Protein AF-A0AAV3YTJ8-F1 (afdb_monomer)

Radius of gyration: 30.74 Å; Cα contacts (8 Å, |Δi|>4): 69; chains: 1; bounding box: 62×24×95 Å

Sequence (81 aa):
MGLSLDVKKTECMVISKKSSNPNLVRKGEEMKHVSKFKYLGYLITSDGRCTNKVPDDDDDDDDDVDDDDDDDDELFRMNCA

Foldseek 3Di:
DDDDDDQVPDADAAADPDDDDDQDADPNDTHHYDQWDDDPQWIAGSPRDTDDGDPPPPPPPPPPPPDDPPPDDDPPPDDDD

Structure (mmCIF, N/CA/C/O backbone):
data_AF-A0AAV3YTJ8-F1
#
_entry.id   AF-A0AAV3YTJ8-F1
#
loop_
_atom_site.group_PDB
_atom_site.id
_atom_site.type_symbol
_atom_site.label_atom_id
_atom_site.label_alt_id
_atom_site.label_comp_id
_atom_site.label_asym_id
_atom_site.label_entity_id
_atom_site.label_seq_id
_atom_site.pdbx_PDB_ins_code
_atom_site.Cartn_x
_atom_site.Cartn_y
_atom_site.Cartn_z
_atom_site.occupancy
_atom_site.B_iso_or_equiv
_atom_site.auth_seq_id
_atom_site.auth_comp_id
_atom_site.auth_asym_id
_atom_site.auth_atom_id
_atom_site.pdbx_PDB_model_num
ATOM 1 N N . MET A 1 1 ? -23.607 -2.432 -8.790 1.00 60.94 1 MET A N 1
ATOM 2 C CA . MET A 1 1 ? -22.230 -2.972 -8.853 1.00 60.94 1 MET A CA 1
ATOM 3 C C . MET A 1 1 ? -21.506 -2.521 -7.594 1.00 60.94 1 MET A C 1
ATOM 5 O O . MET A 1 1 ? -21.534 -1.330 -7.317 1.00 60.94 1 MET A O 1
ATOM 9 N N . GLY A 1 2 ? -20.959 -3.440 -6.797 1.00 86.94 2 GLY A N 1
ATOM 10 C CA . GLY A 1 2 ? -20.229 -3.115 -5.566 1.00 86.94 2 GLY A CA 1
ATOM 11 C C . GLY A 1 2 ? -18.794 -3.616 -5.664 1.00 86.94 2 GLY A C 1
ATOM 12 O O . GLY A 1 2 ? -18.581 -4.761 -6.050 1.00 86.94 2 GLY A O 1
ATOM 13 N N . LEU A 1 3 ? -17.822 -2.764 -5.345 1.00 89.94 3 LEU A N 1
ATOM 14 C CA . LEU A 1 3 ? -16.419 -3.163 -5.260 1.00 89.94 3 LEU A CA 1
ATOM 15 C C . LEU A 1 3 ? -16.167 -3.878 -3.928 1.00 89.94 3 LEU A C 1
ATOM 17 O O . LEU A 1 3 ? -16.684 -3.472 -2.885 1.00 89.94 3 LEU A O 1
ATOM 21 N N . SER A 1 4 ? -15.353 -4.932 -3.956 1.00 87.62 4 SER A N 1
ATOM 22 C CA . SER A 1 4 ? -14.949 -5.676 -2.765 1.00 87.62 4 SER A CA 1
ATOM 23 C C . SER A 1 4 ? -13.435 -5.797 -2.698 1.00 87.62 4 SER A C 1
ATOM 25 O O . SER A 1 4 ? -12.799 -6.198 -3.665 1.00 87.62 4 SER A O 1
ATOM 27 N N . LEU A 1 5 ? -12.875 -5.497 -1.533 1.00 86.81 5 LEU A N 1
ATOM 28 C CA . LEU A 1 5 ? -11.444 -5.599 -1.273 1.00 86.81 5 LEU A CA 1
ATOM 29 C C . LEU A 1 5 ? -11.071 -7.046 -0.896 1.00 86.81 5 LEU A C 1
ATOM 31 O O . LEU A 1 5 ? -11.846 -7.711 -0.201 1.00 86.81 5 LEU A O 1
ATOM 35 N N . ASP A 1 6 ? -9.912 -7.530 -1.333 1.00 89.50 6 ASP A N 1
ATOM 36 C CA . ASP A 1 6 ? -9.362 -8.840 -0.953 1.00 89.50 6 ASP A CA 1
ATOM 37 C C . ASP A 1 6 ? -8.345 -8.643 0.177 1.00 89.50 6 ASP A C 1
ATOM 39 O O . ASP A 1 6 ? -7.279 -8.067 -0.030 1.00 89.50 6 ASP A O 1
ATOM 43 N N . VAL A 1 7 ? -8.688 -9.087 1.387 1.00 87.12 7 VAL A N 1
ATOM 44 C CA . VAL A 1 7 ? -7.897 -8.829 2.603 1.00 87.12 7 VAL A CA 1
ATOM 45 C C . VAL A 1 7 ? -6.526 -9.509 2.540 1.00 87.12 7 VAL A C 1
ATOM 47 O O . VAL A 1 7 ? -5.557 -8.961 3.051 1.00 87.12 7 VAL A O 1
ATOM 50 N N . LYS A 1 8 ? -6.409 -10.651 1.851 1.00 87.62 8 LYS A N 1
ATOM 51 C CA . LYS A 1 8 ? -5.159 -11.429 1.800 1.00 87.62 8 LYS A CA 1
ATOM 52 C C . LYS A 1 8 ? -4.111 -10.819 0.878 1.00 87.62 8 LYS A C 1
ATOM 54 O O . LYS A 1 8 ? -2.922 -11.031 1.082 1.00 87.62 8 LYS A O 1
ATOM 59 N N . LYS A 1 9 ? -4.556 -10.086 -0.144 1.00 89.94 9 LYS A N 1
ATOM 60 C CA . LYS A 1 9 ? -3.682 -9.409 -1.114 1.00 89.94 9 LYS A CA 1
ATOM 61 C C . LYS A 1 9 ? -3.436 -7.945 -0.777 1.00 89.94 9 LYS A C 1
ATOM 63 O O . LYS A 1 9 ? -2.536 -7.339 -1.346 1.00 89.94 9 LYS A O 1
ATOM 68 N N . THR A 1 10 ? -4.262 -7.367 0.089 1.00 90.56 10 THR A N 1
ATOM 69 C CA . THR A 1 10 ? -4.196 -5.939 0.385 1.00 90.56 10 THR A CA 1
ATOM 70 C C . THR A 1 10 ? -3.328 -5.693 1.608 1.00 90.56 10 THR A C 1
ATOM 72 O O . THR A 1 10 ? -3.583 -6.222 2.687 1.00 90.56 10 THR A O 1
ATOM 75 N N . GLU A 1 11 ? -2.337 -4.829 1.441 1.00 90.50 11 GLU A N 1
ATOM 76 C CA . GLU A 1 11 ? -1.502 -4.312 2.520 1.00 90.5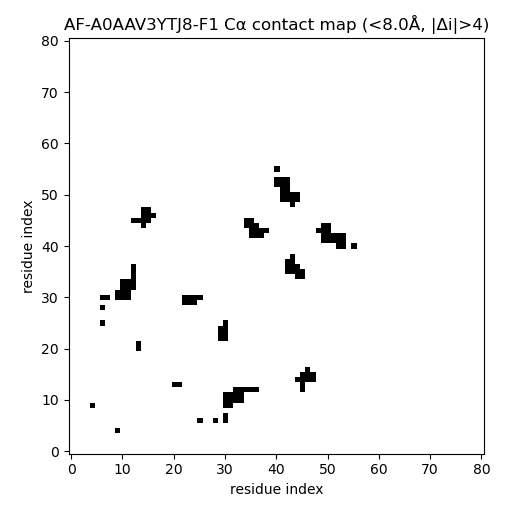0 11 GLU A CA 1
ATOM 77 C C . GLU A 1 11 ? -1.939 -2.883 2.874 1.00 90.50 11 GLU A C 1
ATOM 79 O O . GLU A 1 11 ? -2.464 -2.146 2.036 1.00 90.50 11 GLU A O 1
ATOM 84 N N . CYS A 1 12 ? -1.740 -2.482 4.127 1.00 89.19 12 CYS A N 1
ATOM 85 C CA . CYS A 1 12 ? -2.082 -1.154 4.625 1.00 89.19 12 CYS A CA 1
ATOM 86 C C . CYS A 1 12 ? -0.846 -0.401 5.104 1.00 89.19 12 CYS A C 1
ATOM 88 O O . CYS A 1 12 ? 0.058 -0.970 5.709 1.00 89.19 12 CYS A O 1
ATOM 90 N N . MET 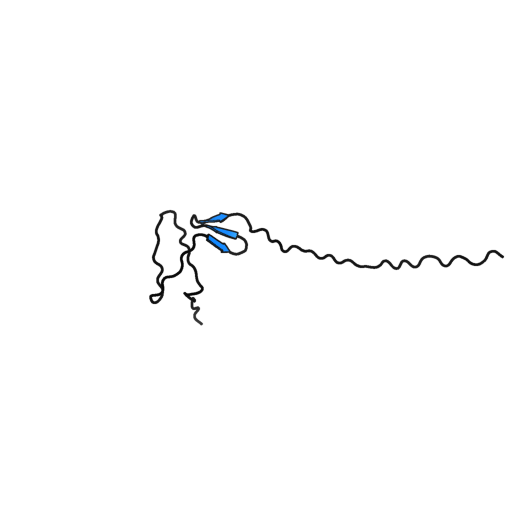A 1 13 ? -0.847 0.914 4.906 1.00 89.50 13 MET A N 1
ATOM 91 C CA . MET A 1 13 ? 0.125 1.815 5.513 1.00 89.50 13 MET A CA 1
ATOM 92 C C . MET A 1 13 ? -0.606 2.971 6.178 1.00 89.50 13 MET A C 1
ATOM 94 O O . MET A 1 13 ? -1.573 3.510 5.641 1.00 89.50 13 MET A O 1
ATOM 98 N N . VAL A 1 14 ? -0.129 3.358 7.356 1.00 86.56 14 VAL A N 1
ATOM 99 C CA . VAL A 1 14 ? -0.697 4.455 8.135 1.00 86.56 14 VAL A CA 1
ATOM 100 C C . VAL A 1 14 ? 0.223 5.653 7.994 1.00 86.56 14 VAL A C 1
ATOM 102 O O . VAL A 1 14 ? 1.386 5.600 8.386 1.00 86.56 14 VAL A O 1
ATOM 105 N N . ILE A 1 15 ? -0.312 6.732 7.430 1.00 85.50 15 ILE A N 1
ATOM 106 C CA . ILE A 1 15 ? 0.405 7.996 7.269 1.00 85.50 15 ILE A CA 1
ATOM 107 C C . ILE A 1 15 ? -0.082 8.940 8.363 1.00 85.50 15 ILE A C 1
ATOM 109 O O . ILE A 1 15 ? -1.195 9.461 8.306 1.00 85.50 15 ILE A O 1
ATOM 113 N N . SER A 1 16 ? 0.736 9.138 9.394 1.00 80.62 16 SER A N 1
ATOM 114 C CA . SER A 1 16 ? 0.392 10.004 10.520 1.00 80.62 16 SER A CA 1
ATOM 115 C C . SER A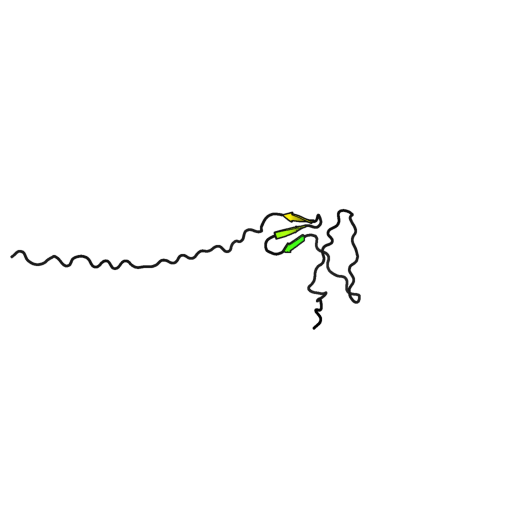 1 16 ? 1.639 10.618 11.142 1.00 80.62 16 SER A C 1
ATOM 117 O O . SER A 1 16 ? 2.636 9.943 11.376 1.00 80.62 16 SER A O 1
ATOM 119 N N . LYS A 1 17 ? 1.555 11.907 11.496 1.00 74.25 17 LYS A N 1
ATOM 120 C CA . LYS A 1 17 ? 2.593 12.592 12.290 1.00 74.25 17 LYS A CA 1
ATOM 121 C C . LYS A 1 17 ? 2.650 12.102 13.741 1.00 74.25 17 LYS A C 1
ATOM 123 O O . LYS A 1 17 ? 3.643 12.322 14.423 1.00 74.25 17 LYS A O 1
ATOM 128 N N . LYS A 1 18 ? 1.573 11.481 14.227 1.00 76.50 18 LYS A N 1
ATOM 129 C CA . LYS A 1 18 ? 1.487 10.868 15.557 1.00 76.50 18 LYS A CA 1
ATOM 130 C C . LYS A 1 18 ? 1.578 9.361 15.363 1.00 76.50 18 LYS A C 1
ATOM 132 O O . LYS A 1 18 ? 0.752 8.813 14.635 1.00 76.50 18 LYS A O 1
ATOM 137 N N . SER A 1 19 ? 2.555 8.704 15.981 1.00 64.88 19 SER A N 1
ATOM 138 C CA . SER A 1 19 ? 2.733 7.256 15.866 1.00 64.88 19 SER A CA 1
ATOM 139 C C . SER A 1 19 ? 1.557 6.526 16.521 1.00 64.88 19 SER A C 1
ATOM 141 O O . SER A 1 19 ? 1.565 6.260 17.723 1.00 64.88 19 SER A O 1
ATOM 143 N N . SER A 1 20 ? 0.521 6.231 15.744 1.00 67.75 20 SER A N 1
ATOM 144 C CA . SER A 1 20 ? -0.501 5.260 16.105 1.00 67.75 20 SER A CA 1
ATOM 145 C C . SER A 1 20 ? -0.357 4.058 15.181 1.00 67.75 20 SER A C 1
ATOM 147 O O . SER A 1 20 ? -0.215 4.207 13.970 1.00 67.75 20 SER A O 1
ATOM 149 N N . ASN A 1 21 ? -0.380 2.865 15.770 1.00 68.88 21 ASN A N 1
ATOM 150 C CA . ASN A 1 21 ? -0.485 1.604 15.047 1.00 68.88 21 ASN A CA 1
ATOM 151 C C . ASN A 1 21 ? -1.947 1.147 15.151 1.00 68.88 21 ASN A C 1
ATOM 153 O O . ASN A 1 21 ? -2.272 0.393 16.069 1.00 68.88 21 ASN A O 1
ATOM 157 N N . PRO A 1 22 ? -2.867 1.669 14.318 1.00 76.56 22 PRO A N 1
ATOM 158 C CA . PRO A 1 22 ? -4.241 1.187 14.317 1.00 76.56 22 PRO A CA 1
ATOM 159 C C . PRO A 1 22 ? -4.246 -0.291 13.933 1.00 76.56 22 PRO A C 1
ATOM 161 O O . PRO A 1 22 ? -3.600 -0.666 12.964 1.00 76.56 22 PRO A O 1
ATOM 164 N N . ASN A 1 23 ? -4.969 -1.132 14.668 1.00 80.31 23 ASN A N 1
ATOM 165 C CA . ASN A 1 23 ? -5.141 -2.520 14.257 1.00 80.31 23 ASN A CA 1
ATOM 166 C C . ASN A 1 23 ? -6.286 -2.586 13.231 1.00 80.31 23 ASN A C 1
ATOM 168 O O . ASN A 1 23 ? -7.458 -2.453 13.594 1.00 80.31 23 ASN A O 1
ATOM 172 N N . LEU A 1 24 ? -5.950 -2.678 11.940 1.00 83.12 24 LEU A N 1
ATOM 173 C CA . LEU A 1 24 ? -6.924 -2.746 10.848 1.00 83.12 24 LEU A CA 1
ATOM 174 C C . LEU A 1 24 ? -7.408 -4.186 10.685 1.00 83.12 24 LEU A C 1
ATOM 176 O O . LEU A 1 24 ? -6.717 -5.039 10.132 1.00 83.12 24 LEU A O 1
ATOM 180 N N . VAL A 1 25 ? -8.629 -4.435 11.157 1.00 85.38 25 VAL A N 1
ATOM 181 C CA . VAL A 1 25 ? -9.270 -5.750 11.101 1.00 85.38 25 VAL A CA 1
ATOM 182 C C . VAL A 1 25 ? -10.477 -5.684 10.177 1.00 85.38 25 VAL A C 1
ATOM 184 O O . VAL A 1 25 ? -11.378 -4.863 10.368 1.00 85.38 25 VAL A O 1
ATOM 187 N N . ARG A 1 26 ? -10.549 -6.582 9.193 1.00 81.31 26 ARG A N 1
ATOM 188 C CA . ARG A 1 26 ? -11.732 -6.742 8.340 1.00 81.31 26 ARG A CA 1
ATOM 189 C C 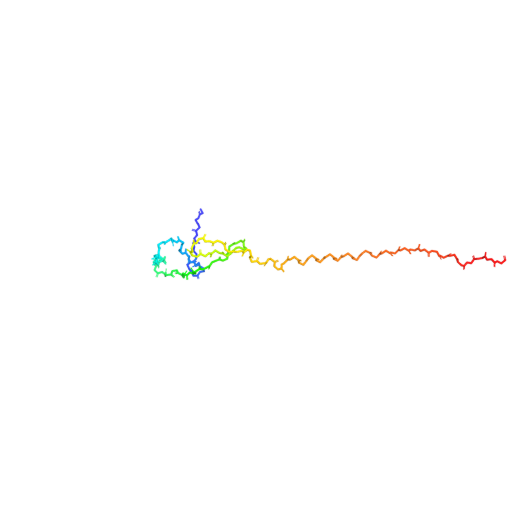. ARG A 1 26 ? -12.239 -8.171 8.433 1.00 81.31 26 ARG A C 1
ATOM 191 O O . ARG A 1 26 ? -11.533 -9.109 8.103 1.00 81.31 26 ARG A O 1
ATOM 198 N N . LYS A 1 27 ? -13.496 -8.331 8.865 1.00 82.25 27 LYS A N 1
ATOM 199 C CA . LYS A 1 27 ? -14.139 -9.647 9.067 1.00 82.25 27 LYS A CA 1
ATOM 200 C C . LYS A 1 27 ? -13.336 -10.599 9.979 1.00 82.25 27 LYS A C 1
ATOM 202 O O . LYS A 1 27 ? -13.395 -11.807 9.798 1.00 82.25 27 LYS A O 1
ATOM 207 N N . GLY A 1 28 ? -12.604 -10.055 10.952 1.00 83.25 28 GLY A N 1
ATOM 208 C CA . GLY A 1 28 ? -11.765 -10.833 11.871 1.00 83.25 28 GLY A CA 1
ATOM 209 C C . GLY A 1 28 ? -10.367 -11.173 11.345 1.00 83.25 28 GLY A C 1
ATOM 210 O O . GLY A 1 28 ? -9.573 -11.713 12.104 1.00 83.25 28 GLY A O 1
ATOM 211 N N . GLU A 1 29 ? -10.042 -10.834 10.093 1.00 85.50 29 GLU A N 1
ATOM 212 C CA . GLU A 1 29 ? -8.684 -10.952 9.554 1.00 85.50 29 GLU A CA 1
ATOM 213 C C . GLU A 1 29 ? -7.931 -9.627 9.738 1.00 85.50 29 GLU A C 1
ATOM 215 O O . GLU A 1 29 ? -8.424 -8.559 9.355 1.00 85.50 29 GLU A O 1
ATOM 220 N N . GLU A 1 30 ? -6.745 -9.700 10.343 1.00 86.75 30 GLU A N 1
ATOM 221 C CA . GLU A 1 30 ? -5.819 -8.571 10.445 1.00 86.75 30 GLU A CA 1
ATOM 222 C C . GLU A 1 30 ? -5.171 -8.301 9.087 1.00 86.75 30 GLU A C 1
ATOM 224 O O . GLU A 1 30 ? -4.710 -9.211 8.393 1.00 86.75 30 GLU A O 1
ATOM 229 N N . MET A 1 31 ? -5.136 -7.030 8.703 1.00 89.38 31 MET A N 1
ATOM 230 C CA . MET A 1 31 ? -4.458 -6.600 7.491 1.00 89.38 31 MET A CA 1
ATOM 231 C C . MET A 1 31 ? -2.969 -6.409 7.743 1.00 89.38 31 MET A C 1
ATOM 233 O O . MET A 1 31 ? -2.553 -5.845 8.754 1.00 89.38 31 MET A O 1
ATOM 237 N N . LYS A 1 32 ? -2.148 -6.831 6.780 1.00 88.88 32 LYS A N 1
ATOM 238 C CA . LYS A 1 32 ? -0.700 -6.659 6.867 1.00 88.88 32 LYS A CA 1
ATOM 239 C C . LYS A 1 32 ? -0.335 -5.181 6.776 1.00 88.88 32 LYS A C 1
ATOM 241 O O . LYS A 1 32 ? -0.744 -4.488 5.847 1.00 88.88 32 LYS A O 1
ATOM 246 N N . HIS A 1 33 ? 0.471 -4.720 7.725 1.00 89.94 33 HIS A N 1
ATOM 247 C CA . HIS A 1 33 ? 0.986 -3.359 7.750 1.00 89.94 33 HIS A CA 1
ATOM 248 C C . HIS A 1 33 ? 2.362 -3.272 7.088 1.00 89.94 33 HIS A C 1
ATOM 250 O O . HIS A 1 33 ? 3.251 -4.074 7.379 1.00 89.94 33 HIS A O 1
ATOM 256 N N . VAL A 1 34 ? 2.550 -2.274 6.229 1.00 88.88 34 VAL A N 1
ATOM 257 C CA . VAL A 1 34 ? 3.822 -1.980 5.558 1.00 88.88 34 VAL A CA 1
ATOM 258 C C . VAL A 1 34 ? 4.296 -0.567 5.878 1.00 88.88 34 VAL A C 1
ATOM 260 O O . VAL A 1 34 ? 3.510 0.304 6.241 1.00 88.88 34 VAL A O 1
ATOM 263 N N . SER A 1 35 ? 5.606 -0.346 5.769 1.00 86.31 35 SER A N 1
ATOM 264 C CA . SER A 1 35 ? 6.251 0.947 6.039 1.00 86.31 35 SER A CA 1
ATOM 265 C C . SER A 1 35 ? 6.503 1.781 4.782 1.00 86.31 35 SER A C 1
ATOM 267 O O . SER A 1 35 ? 6.777 2.980 4.891 1.00 86.31 35 SER A O 1
ATOM 269 N N . LYS A 1 36 ? 6.443 1.148 3.603 1.00 88.31 36 LYS A N 1
ATOM 270 C CA . LYS A 1 36 ? 6.658 1.769 2.294 1.00 88.31 36 LYS A CA 1
ATOM 271 C C . LYS A 1 36 ? 5.791 1.087 1.240 1.00 88.31 36 LYS A C 1
ATOM 273 O O . LYS A 1 36 ? 5.585 -0.122 1.325 1.00 88.31 36 LYS A O 1
ATOM 278 N N . PHE A 1 37 ? 5.349 1.834 0.233 1.00 89.31 37 PHE A N 1
ATOM 279 C CA . PHE A 1 37 ? 4.644 1.278 -0.923 1.00 89.31 37 PHE A CA 1
ATOM 280 C C . PHE A 1 37 ? 5.119 1.909 -2.236 1.00 89.31 37 PHE A C 1
ATOM 282 O O . PHE A 1 37 ? 5.430 3.100 -2.274 1.00 89.31 37 PHE A O 1
ATOM 289 N N . LYS A 1 38 ? 5.186 1.109 -3.310 1.00 87.94 38 LYS A N 1
ATOM 290 C CA . LYS A 1 38 ? 5.437 1.603 -4.673 1.00 87.94 38 LYS A CA 1
ATOM 291 C C . LYS A 1 38 ? 4.100 1.978 -5.303 1.00 87.94 38 LYS A C 1
ATOM 293 O O . LYS A 1 38 ? 3.177 1.167 -5.316 1.00 87.94 38 LYS A O 1
ATOM 298 N N . TYR A 1 39 ? 4.001 3.187 -5.834 1.00 86.56 39 TYR A N 1
ATOM 299 C CA . TYR A 1 39 ? 2.810 3.661 -6.524 1.00 86.56 39 TYR A CA 1
ATOM 300 C C . TYR A 1 39 ? 3.209 4.558 -7.686 1.00 86.56 39 TYR A C 1
ATOM 302 O O . TYR A 1 39 ? 3.852 5.584 -7.479 1.00 86.56 39 TYR A O 1
ATOM 310 N N . LEU A 1 40 ? 2.837 4.146 -8.901 1.00 87.88 40 LEU A N 1
ATOM 311 C CA . LEU A 1 40 ? 3.091 4.892 -10.140 1.00 87.88 40 LEU A CA 1
ATOM 312 C C . LEU A 1 40 ? 4.559 5.347 -10.287 1.00 87.88 40 LEU A C 1
ATOM 314 O O . LEU A 1 40 ? 4.824 6.509 -10.563 1.00 87.88 40 LEU A O 1
ATOM 318 N N . GLY A 1 41 ? 5.515 4.450 -10.024 1.00 84.19 41 GLY A N 1
ATOM 319 C CA . GLY A 1 41 ? 6.954 4.751 -10.131 1.00 84.19 41 GLY A CA 1
ATOM 320 C C . GLY A 1 41 ? 7.568 5.474 -8.923 1.00 84.19 41 GLY A C 1
ATOM 321 O O . GLY A 1 41 ? 8.789 5.587 -8.831 1.00 84.19 41 GLY A O 1
ATOM 322 N N . TYR A 1 42 ? 6.759 5.893 -7.948 1.00 86.25 42 TYR A N 1
ATOM 323 C CA . TYR A 1 42 ? 7.231 6.541 -6.724 1.00 86.25 42 TYR A CA 1
ATOM 324 C C . TYR A 1 42 ? 7.220 5.593 -5.533 1.00 86.25 42 TYR A C 1
ATOM 326 O O . TYR A 1 42 ? 6.377 4.699 -5.431 1.00 86.25 42 TYR A O 1
ATOM 334 N N . LEU A 1 43 ? 8.135 5.829 -4.595 1.00 89.69 43 LEU A N 1
ATOM 335 C CA . LEU A 1 43 ? 8.145 5.161 -3.301 1.00 89.69 43 LEU A CA 1
ATOM 336 C C . LEU A 1 43 ? 7.564 6.101 -2.245 1.00 89.69 43 LEU A C 1
ATOM 338 O O . LEU A 1 43 ? 8.111 7.176 -1.996 1.00 89.69 43 LEU A O 1
ATOM 342 N N . ILE A 1 44 ? 6.466 5.685 -1.620 1.00 89.44 44 ILE A N 1
ATOM 343 C CA . ILE A 1 44 ? 5.766 6.469 -0.602 1.00 89.44 44 ILE A CA 1
ATOM 344 C C . ILE A 1 44 ? 6.059 5.875 0.772 1.00 89.44 44 ILE A C 1
ATOM 346 O O . ILE A 1 44 ? 5.954 4.663 0.977 1.00 89.44 44 ILE A O 1
ATOM 350 N N . THR A 1 45 ? 6.441 6.737 1.712 1.00 87.94 45 THR A N 1
ATOM 351 C CA . THR A 1 45 ? 6.862 6.374 3.070 1.00 87.94 45 THR A CA 1
ATOM 352 C C . THR A 1 45 ? 5.833 6.790 4.127 1.00 87.94 45 THR A C 1
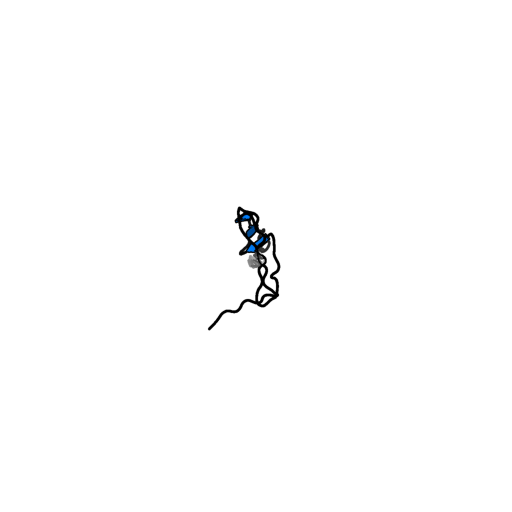ATOM 354 O O . THR A 1 45 ? 4.965 7.630 3.892 1.00 87.94 45 THR A O 1
ATOM 357 N N . SER A 1 46 ? 5.907 6.191 5.319 1.00 83.56 46 SER A N 1
ATOM 358 C CA . SER A 1 46 ? 4.959 6.410 6.429 1.00 83.56 46 SER A CA 1
ATOM 359 C C . SER A 1 46 ? 4.891 7.851 6.959 1.00 83.56 46 SER A C 1
ATOM 361 O O . SER A 1 46 ? 3.923 8.233 7.613 1.00 83.56 46 SER A O 1
ATOM 363 N N . ASP A 1 47 ? 5.906 8.669 6.686 1.00 83.25 47 ASP A N 1
ATOM 364 C CA . ASP A 1 47 ? 5.920 10.110 6.966 1.00 83.25 47 ASP A CA 1
ATOM 365 C C . ASP A 1 47 ? 5.163 10.939 5.907 1.00 83.25 47 ASP A C 1
ATOM 367 O O . ASP A 1 47 ? 5.080 12.164 6.021 1.00 83.25 47 ASP A O 1
ATOM 371 N N . GLY A 1 48 ? 4.594 10.277 4.894 1.00 79.06 48 GLY A N 1
ATOM 372 C CA . GLY A 1 48 ? 3.852 10.887 3.795 1.00 79.06 48 GLY A CA 1
ATOM 373 C C . GLY A 1 48 ? 4.742 11.524 2.733 1.00 79.06 48 GLY A C 1
ATOM 374 O O . GLY A 1 48 ? 4.233 12.263 1.892 1.00 79.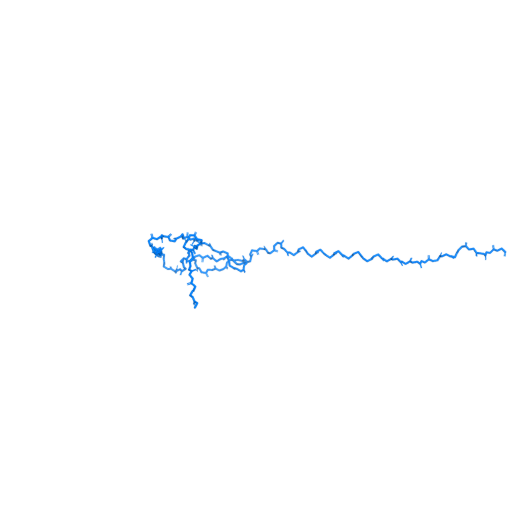06 48 GLY A O 1
ATOM 375 N N . ARG A 1 49 ? 6.060 11.284 2.773 1.00 83.19 49 ARG A N 1
ATOM 376 C CA . ARG A 1 49 ? 6.980 11.752 1.735 1.00 83.19 49 ARG A CA 1
ATOM 377 C C . ARG A 1 49 ? 7.005 10.773 0.564 1.00 83.19 49 ARG A C 1
ATOM 379 O O . ARG A 1 49 ? 6.842 9.566 0.731 1.00 83.19 49 ARG A O 1
ATOM 386 N N . CYS A 1 50 ? 7.242 11.320 -0.621 1.00 84.69 50 CYS A N 1
ATOM 387 C CA . CYS A 1 50 ? 7.553 10.552 -1.817 1.00 84.69 50 CYS A CA 1
ATOM 388 C C . CYS A 1 50 ? 9.056 10.686 -2.052 1.00 84.69 50 CYS A C 1
ATOM 390 O O . CYS A 1 50 ? 9.553 11.799 -2.231 1.00 84.69 50 CYS A O 1
ATOM 392 N N . THR A 1 51 ? 9.792 9.581 -2.002 1.00 74.06 51 THR A N 1
ATOM 393 C CA . THR A 1 51 ? 11.207 9.571 -2.393 1.00 74.06 51 THR A CA 1
ATOM 394 C C . THR A 1 51 ? 11.332 9.269 -3.885 1.00 74.06 51 THR A C 1
ATOM 396 O O . THR A 1 51 ? 10.435 8.644 -4.453 1.00 74.06 51 THR A O 1
ATOM 399 N N . ASN A 1 52 ? 12.418 9.763 -4.494 1.00 66.50 52 ASN A N 1
ATOM 400 C CA . ASN A 1 52 ? 12.626 9.849 -5.942 1.00 66.50 52 ASN A CA 1
ATOM 401 C C . ASN A 1 52 ? 12.236 8.595 -6.735 1.00 66.50 52 ASN A C 1
ATOM 403 O O . ASN A 1 52 ? 12.337 7.467 -6.252 1.00 66.50 52 ASN A O 1
ATOM 407 N N . LYS A 1 53 ? 11.819 8.886 -7.973 1.00 61.09 53 LYS A N 1
ATOM 408 C CA . LYS A 1 53 ? 11.507 7.984 -9.080 1.00 61.09 53 LYS A CA 1
ATOM 409 C C . LYS A 1 53 ? 12.406 6.741 -9.044 1.00 61.09 53 LYS A C 1
ATOM 411 O O . LYS A 1 53 ? 13.629 6.871 -9.029 1.00 61.09 53 LYS A O 1
ATOM 416 N N . VAL A 1 54 ? 11.795 5.557 -8.980 1.00 61.72 54 VAL A N 1
ATOM 417 C CA . VAL A 1 54 ? 12.509 4.311 -9.300 1.00 61.72 54 VAL A CA 1
ATOM 418 C C . VAL A 1 54 ? 12.958 4.466 -10.756 1.00 61.72 54 VAL A C 1
ATOM 420 O O . VAL A 1 54 ? 12.095 4.839 -11.547 1.00 61.72 54 VAL A O 1
ATOM 423 N N . PRO A 1 55 ? 14.250 4.302 -11.096 1.00 60.62 55 PRO A N 1
ATOM 424 C CA . PRO A 1 55 ? 14.685 4.407 -12.483 1.00 60.62 55 PRO A CA 1
ATOM 425 C C . PRO A 1 55 ? 13.801 3.501 -13.343 1.00 60.62 55 PRO A C 1
ATOM 427 O O . PRO A 1 55 ? 13.560 2.347 -12.983 1.00 60.62 55 PRO A O 1
ATOM 430 N N . ASP A 1 56 ? 13.207 4.093 -14.377 1.00 62.47 56 ASP A N 1
ATOM 431 C CA . ASP A 1 56 ? 12.524 3.336 -15.414 1.00 62.47 56 ASP A CA 1
ATOM 432 C C . ASP A 1 56 ? 13.675 2.747 -16.238 1.00 62.47 56 ASP A C 1
ATOM 434 O O . ASP A 1 56 ? 14.326 3.473 -16.979 1.00 62.47 56 ASP A O 1
ATOM 438 N N . ASP A 1 57 ? 14.018 1.483 -15.995 1.00 65.44 57 ASP A N 1
ATOM 439 C CA . ASP A 1 57 ? 15.099 0.777 -16.699 1.00 65.44 57 ASP A CA 1
ATOM 440 C C . ASP A 1 57 ? 14.625 0.254 -18.082 1.00 65.44 57 ASP A C 1
ATOM 442 O O . ASP A 1 57 ? 15.219 -0.676 -18.610 1.00 65.44 57 ASP A O 1
ATOM 446 N N . ASP A 1 58 ? 13.553 0.824 -18.654 1.00 63.06 58 ASP A N 1
ATOM 447 C CA . ASP A 1 58 ? 12.843 0.314 -19.842 1.00 63.06 58 AS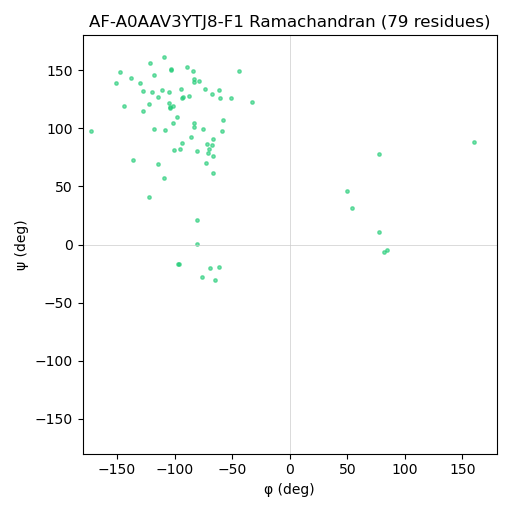P A CA 1
ATOM 448 C C . ASP A 1 58 ? 12.793 1.347 -21.001 1.00 63.06 58 ASP A C 1
ATOM 450 O O . ASP A 1 58 ? 11.758 1.492 -21.649 1.00 63.06 58 ASP A O 1
ATOM 454 N N . ASP A 1 59 ? 13.889 2.072 -21.256 1.00 59.72 59 ASP A N 1
ATOM 455 C CA . ASP A 1 59 ? 14.098 2.840 -22.502 1.00 59.72 59 ASP A CA 1
ATOM 456 C C . ASP A 1 59 ? 15.193 2.139 -23.345 1.00 59.72 59 ASP A C 1
ATOM 458 O O . ASP A 1 59 ? 16.243 2.714 -23.636 1.00 59.72 59 ASP A O 1
ATOM 462 N N . ASP A 1 60 ? 14.983 0.861 -23.682 1.00 60.50 60 ASP A N 1
ATOM 463 C CA . ASP A 1 60 ? 15.692 0.211 -24.793 1.00 60.50 60 ASP A CA 1
ATOM 464 C C . ASP A 1 60 ? 14.971 0.632 -26.088 1.00 60.50 60 ASP A C 1
ATOM 466 O O . ASP A 1 60 ? 14.091 -0.065 -26.599 1.00 60.50 60 ASP A O 1
ATOM 470 N N . ASP A 1 61 ? 15.288 1.837 -26.568 1.00 61.56 61 ASP A N 1
ATOM 471 C CA . ASP A 1 61 ? 15.001 2.250 -27.942 1.00 61.56 61 ASP A CA 1
ATOM 472 C C . ASP A 1 61 ? 15.890 1.400 -28.871 1.00 61.56 61 ASP A C 1
ATOM 474 O O . ASP A 1 61 ? 17.007 1.786 -29.227 1.00 61.56 61 ASP A O 1
ATOM 478 N N . ASP A 1 62 ? 15.412 0.203 -29.222 1.00 63.34 62 ASP A N 1
ATOM 479 C CA . ASP A 1 62 ? 15.913 -0.578 -30.356 1.00 63.34 62 ASP A CA 1
ATOM 480 C C . ASP A 1 62 ? 15.560 0.180 -31.654 1.00 63.34 62 ASP A C 1
ATOM 482 O O . ASP A 1 62 ? 14.612 -0.155 -32.371 1.00 63.34 62 ASP A O 1
ATOM 486 N N . ASP A 1 63 ? 16.307 1.248 -31.946 1.00 62.06 63 ASP A N 1
ATOM 487 C CA . ASP A 1 63 ? 16.359 1.873 -33.268 1.00 62.06 63 ASP A CA 1
ATOM 488 C C . ASP A 1 63 ? 17.151 0.949 -34.219 1.00 62.06 63 ASP A C 1
ATOM 490 O O . ASP A 1 63 ? 18.278 1.247 -34.621 1.00 62.06 63 ASP A O 1
ATOM 494 N N . ASP A 1 64 ? 16.564 -0.198 -34.577 1.00 65.56 64 ASP A N 1
ATOM 495 C CA . ASP A 1 64 ? 17.015 -1.025 -35.702 1.00 65.56 64 ASP A CA 1
ATOM 496 C C . ASP A 1 64 ? 16.694 -0.281 -37.014 1.00 65.56 64 ASP A C 1
ATOM 498 O O . ASP A 1 64 ? 15.667 -0.511 -37.660 1.00 65.56 64 ASP A O 1
ATOM 502 N N . VAL A 1 65 ? 17.562 0.658 -37.399 1.00 66.81 65 VAL A N 1
ATOM 503 C CA . VAL A 1 65 ? 17.575 1.252 -38.744 1.00 66.81 65 VAL A CA 1
ATOM 504 C C . VAL A 1 65 ? 18.589 0.490 -39.593 1.00 66.81 65 VAL A C 1
ATOM 506 O O . VAL A 1 65 ? 19.729 0.921 -39.751 1.00 66.81 65 VAL A O 1
ATOM 509 N N . ASP A 1 66 ? 18.160 -0.647 -40.134 1.00 66.88 66 ASP A N 1
ATOM 510 C CA . ASP A 1 66 ? 18.796 -1.264 -41.298 1.00 66.88 66 ASP A CA 1
ATOM 511 C C . ASP A 1 66 ? 18.050 -0.775 -42.549 1.00 66.88 66 ASP A C 1
ATOM 513 O O . ASP A 1 66 ? 17.100 -1.410 -43.004 1.00 66.88 66 ASP A O 1
ATOM 517 N N . ASP A 1 67 ? 18.459 0.372 -43.092 1.00 66.44 67 ASP A N 1
ATOM 518 C CA . ASP A 1 67 ? 18.149 0.723 -44.479 1.00 66.44 67 ASP A CA 1
ATOM 519 C C . ASP A 1 67 ? 19.459 0.615 -45.273 1.00 66.44 67 ASP A C 1
ATOM 521 O O . ASP A 1 67 ? 20.330 1.484 -45.219 1.00 66.44 67 ASP A O 1
ATOM 525 N N . ASP A 1 68 ? 19.612 -0.528 -45.945 1.00 62.53 68 ASP A N 1
ATOM 526 C CA . ASP A 1 68 ? 20.659 -0.811 -46.919 1.00 62.53 68 ASP A CA 1
ATOM 527 C C . ASP A 1 68 ? 20.601 0.221 -48.066 1.00 62.53 68 ASP A C 1
ATOM 529 O O . ASP A 1 68 ? 19.708 0.176 -48.916 1.00 62.53 68 ASP A O 1
ATOM 533 N N . ASP A 1 69 ? 21.565 1.143 -48.113 1.00 64.50 69 ASP A N 1
ATOM 534 C CA . ASP A 1 69 ? 21.819 1.979 -49.291 1.00 64.50 69 ASP A CA 1
ATOM 535 C C . ASP A 1 69 ? 22.460 1.113 -50.401 1.00 64.50 69 ASP A C 1
ATOM 537 O O . ASP A 1 69 ? 23.685 1.023 -50.536 1.00 64.50 69 ASP A O 1
ATOM 541 N N . ASP A 1 70 ? 21.620 0.453 -51.207 1.00 63.72 70 ASP A N 1
ATOM 542 C CA . ASP A 1 70 ? 21.981 -0.076 -52.530 1.00 63.72 70 ASP A CA 1
ATOM 543 C C . ASP A 1 70 ? 22.166 1.099 -53.519 1.00 63.72 70 ASP A C 1
ATOM 545 O O . ASP A 1 70 ? 21.297 1.394 -54.343 1.00 63.72 70 ASP A O 1
ATOM 549 N N . ASP A 1 71 ? 23.313 1.782 -53.455 1.00 63.16 71 ASP A N 1
ATOM 550 C CA . ASP A 1 71 ? 23.757 2.678 -54.531 1.00 63.16 71 ASP A CA 1
ATOM 551 C C . ASP A 1 71 ? 24.522 1.872 -55.600 1.00 63.16 71 ASP A C 1
ATOM 553 O O . ASP A 1 71 ? 25.736 1.640 -55.538 1.00 63.16 71 ASP A O 1
ATOM 557 N N . ASP A 1 72 ? 23.767 1.434 -56.610 1.00 65.25 72 ASP A N 1
ATOM 558 C CA . ASP A 1 72 ? 24.256 1.017 -57.924 1.00 65.25 72 ASP A CA 1
ATOM 559 C C . ASP A 1 72 ? 25.015 2.175 -58.608 1.00 65.25 72 ASP A C 1
ATOM 561 O O . ASP A 1 72 ? 24.397 3.002 -59.276 1.00 65.25 72 ASP A O 1
ATOM 565 N N . ASP A 1 73 ? 26.353 2.204 -58.540 1.00 58.09 73 ASP A N 1
ATOM 566 C CA . ASP A 1 73 ? 27.159 3.128 -59.353 1.00 58.09 73 ASP A CA 1
ATOM 567 C C . ASP A 1 73 ? 28.277 2.445 -60.178 1.00 58.09 73 ASP A C 1
ATOM 569 O O . ASP A 1 73 ? 29.286 1.933 -59.690 1.00 58.09 73 ASP A O 1
ATOM 573 N N . GLU A 1 74 ? 28.080 2.547 -61.497 1.00 59.97 74 GLU A N 1
ATOM 574 C CA . GLU A 1 74 ? 29.063 2.602 -62.590 1.00 59.97 74 GLU A CA 1
ATOM 575 C C . GLU A 1 74 ? 29.775 1.329 -63.094 1.00 59.97 74 GLU A C 1
ATOM 577 O O . GLU A 1 74 ? 30.993 1.135 -63.026 1.00 59.97 74 GLU A O 1
ATOM 582 N N . LEU A 1 75 ? 29.013 0.574 -63.890 1.00 56.44 75 LEU A N 1
ATOM 583 C CA . LEU A 1 75 ? 29.487 -0.241 -65.012 1.00 56.44 75 LEU A CA 1
ATOM 584 C C . LEU A 1 75 ? 30.048 0.633 -66.169 1.00 56.44 75 LEU A C 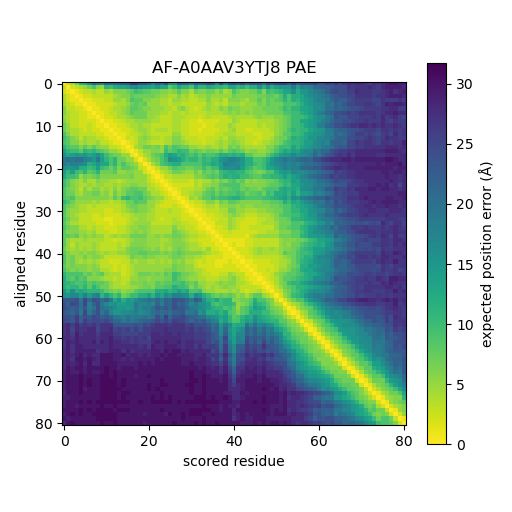1
ATOM 586 O O . LEU A 1 75 ? 29.552 0.580 -67.292 1.00 56.44 75 LEU A O 1
ATOM 590 N N . PHE A 1 76 ? 31.110 1.416 -65.944 1.00 57.25 76 PHE A N 1
ATOM 591 C CA . PHE A 1 76 ? 31.878 2.069 -67.022 1.00 57.25 76 PHE A CA 1
ATOM 592 C C . PHE A 1 76 ? 33.308 1.531 -67.103 1.00 57.25 76 PHE A C 1
ATOM 594 O O . PHE A 1 76 ? 34.302 2.216 -66.866 1.00 57.25 76 PHE A O 1
ATOM 601 N N . ARG A 1 77 ? 33.432 0.271 -67.525 1.00 57.97 77 ARG A N 1
ATOM 602 C CA . ARG A 1 77 ? 34.681 -0.259 -68.092 1.00 57.97 77 ARG A CA 1
ATOM 603 C C . ARG A 1 77 ? 34.403 -1.095 -69.332 1.00 57.97 77 ARG A C 1
ATOM 605 O O . ARG A 1 77 ? 34.550 -2.308 -69.290 1.00 57.97 77 ARG A O 1
ATOM 612 N N . MET A 1 78 ? 34.049 -0.454 -70.447 1.00 55.62 78 MET A N 1
ATOM 613 C CA . MET A 1 78 ? 34.323 -1.004 -71.783 1.00 55.62 78 MET A CA 1
ATOM 614 C C . MET A 1 78 ? 33.992 0.003 -72.885 1.00 55.62 78 MET A C 1
ATOM 616 O O . MET A 1 78 ? 32.838 0.153 -73.268 1.00 55.62 78 MET A O 1
ATOM 620 N N . ASN A 1 79 ? 35.018 0.707 -73.372 1.00 46.41 79 ASN A N 1
ATOM 621 C CA . ASN A 1 79 ? 35.366 0.819 -74.799 1.00 46.41 79 ASN A CA 1
ATOM 622 C C . ASN A 1 79 ? 36.254 2.046 -75.046 1.00 46.41 79 ASN A C 1
ATOM 624 O O . ASN A 1 79 ? 35.777 3.115 -75.408 1.00 46.41 79 ASN A O 1
ATOM 628 N N . CYS A 1 80 ? 37.565 1.847 -74.922 1.00 44.69 80 CYS A N 1
ATOM 629 C CA . CYS A 1 80 ? 38.522 2.524 -75.791 1.00 44.69 80 CYS A CA 1
ATOM 630 C C . CYS A 1 80 ? 39.252 1.425 -76.567 1.00 44.69 80 CYS A C 1
ATOM 632 O O . CYS A 1 80 ? 40.141 0.7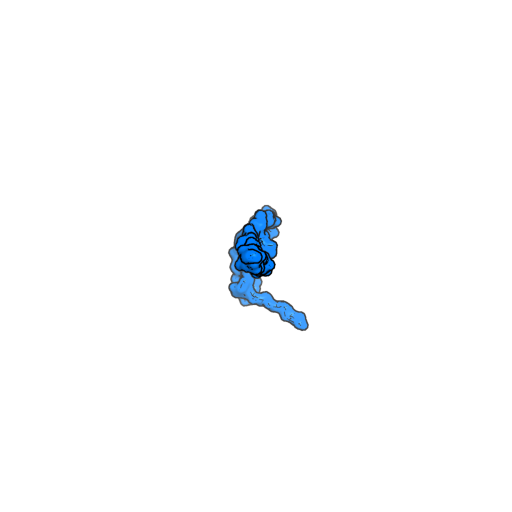67 -76.025 1.00 44.69 80 CYS A O 1
ATOM 634 N N . ALA A 1 81 ? 38.809 1.209 -77.803 1.00 46.91 81 ALA A N 1
ATOM 635 C CA . ALA A 1 81 ? 39.542 0.550 -78.874 1.00 46.91 81 ALA A CA 1
ATOM 636 C C . ALA A 1 81 ? 39.614 1.540 -80.039 1.00 46.91 81 ALA A C 1
ATOM 638 O O . ALA A 1 81 ? 38.596 2.241 -80.252 1.00 46.91 81 ALA A O 1
#

Secondary structure (DSSP, 8-state):
------TTT-EE----SS------EETTEEPEE-SEEEETTEEEETTSPEE------------------------------

pLDDT: mean 75.32, std 13.02, range [44.69, 90.56]

Organism: NCBI:txid259542

Mean predicted aligned error: 15.27 Å

Solvent-accessible surface area (backbone atoms only — not comparable to full-atom values): 5906 Å² total; per-residue (Å²): 142,81,91,81,87,58,64,92,81,43,73,42,68,69,71,51,98,63,96,68,85,78,86,55,64,59,98,86,43,75,48,50,77,48,67,61,46,81,54,95,58,28,39,38,37,39,84,68,47,72,48,76,67,57,81,79,90,78,79,80,78,80,77,82,78,83,76,84,83,82,76,91,79,80,97,80,85,86,85,90,128